Protein AF-A0A1F5BBC6-F1 (afdb_monomer)

Sequence (63 aa):
MEKAKKILTDLYHYVLATPDDYIKPFPRGDSKERRAADFIAGMTDLYALALFEKLFFPQSWRS

Structure (mmCIF, N/CA/C/O backbone):
data_AF-A0A1F5BBC6-F1
#
_entry.id   AF-A0A1F5BBC6-F1
#
loop_
_atom_site.group_PDB
_atom_site.id
_atom_site.type_symbol
_atom_site.label_atom_id
_atom_site.label_alt_id
_atom_site.label_comp_id
_atom_site.label_asym_id
_atom_site.label_entity_id
_atom_site.label_seq_id
_atom_site.pdbx_PDB_ins_code
_atom_site.Cartn_x
_atom_site.Cartn_y
_atom_site.Cartn_z
_atom_site.occupancy
_atom_site.B_iso_or_equiv
_atom_site.auth_seq_id
_atom_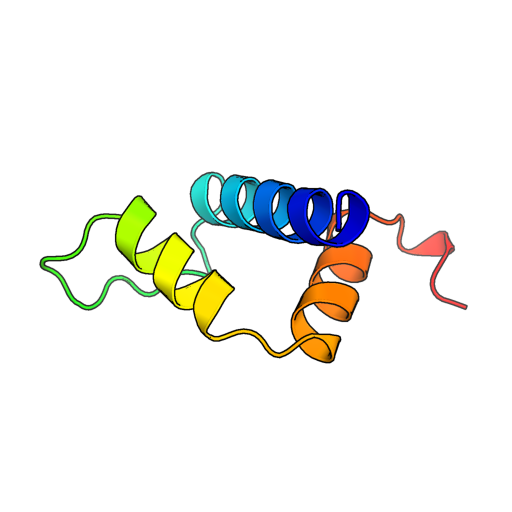site.auth_comp_id
_atom_site.auth_asym_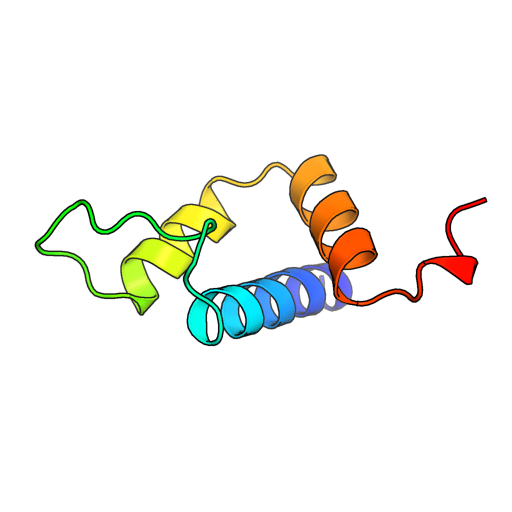id
_atom_site.auth_atom_id
_atom_site.pdbx_PDB_model_num
ATOM 1 N N . MET A 1 1 ? 2.635 14.474 8.731 1.00 64.31 1 MET A N 1
ATOM 2 C CA . MET A 1 1 ? 1.335 14.105 8.131 1.00 64.31 1 MET A CA 1
ATOM 3 C C . MET A 1 1 ? 1.441 13.957 6.616 1.00 64.31 1 MET A C 1
ATOM 5 O O . MET A 1 1 ? 1.294 12.840 6.143 1.00 64.31 1 MET A O 1
ATOM 9 N N . GLU A 1 2 ? 1.800 15.006 5.864 1.00 86.69 2 GLU A N 1
ATOM 10 C CA . GLU A 1 2 ? 1.826 14.957 4.383 1.00 86.69 2 GLU A CA 1
ATOM 11 C C . GLU A 1 2 ? 2.688 13.836 3.778 1.00 86.69 2 GLU A C 1
ATOM 13 O O . GLU A 1 2 ? 2.257 13.160 2.848 1.00 86.69 2 GLU A O 1
ATOM 18 N N . LYS A 1 3 ? 3.878 13.569 4.338 1.00 87.94 3 LYS A N 1
ATOM 19 C CA . LYS A 1 3 ? 4.757 12.489 3.850 1.00 87.94 3 LYS A CA 1
ATOM 20 C C . LYS A 1 3 ? 4.135 11.099 4.006 1.00 87.94 3 LYS A C 1
ATOM 22 O O . LYS A 1 3 ? 4.136 10.329 3.057 1.00 87.94 3 LYS A O 1
ATOM 27 N N . ALA A 1 4 ? 3.578 10.801 5.181 1.00 91.50 4 ALA A N 1
ATOM 28 C CA . ALA A 1 4 ? 2.929 9.518 5.449 1.00 91.50 4 ALA A CA 1
ATOM 29 C C . ALA A 1 4 ? 1.715 9.316 4.533 1.00 91.50 4 ALA A C 1
ATOM 31 O O . ALA A 1 4 ? 1.573 8.266 3.915 1.00 91.50 4 ALA A O 1
ATOM 32 N N . LYS A 1 5 ? 0.896 10.363 4.360 1.00 94.50 5 LYS A N 1
ATOM 33 C CA . LYS A 1 5 ? -0.234 10.341 3.427 1.00 94.50 5 LYS A CA 1
ATOM 34 C C . LYS A 1 5 ? 0.226 10.051 1.999 1.00 94.50 5 LYS A C 1
ATOM 36 O O . LYS A 1 5 ? -0.374 9.216 1.336 1.00 94.50 5 LYS A O 1
ATOM 41 N N . LYS A 1 6 ? 1.304 10.694 1.539 1.00 95.25 6 LYS A N 1
ATOM 42 C CA . LYS A 1 6 ? 1.865 10.436 0.209 1.00 95.25 6 LYS A CA 1
ATOM 43 C C . LYS A 1 6 ? 2.332 8.987 0.049 1.00 95.25 6 LYS A C 1
ATOM 45 O O . LYS A 1 6 ? 1.959 8.362 -0.933 1.00 95.25 6 LYS A O 1
ATOM 50 N N . ILE A 1 7 ? 3.080 8.455 1.018 1.00 96.12 7 ILE A N 1
ATOM 51 C CA . ILE A 1 7 ? 3.567 7.066 0.991 1.00 96.12 7 ILE A CA 1
ATOM 52 C C . ILE A 1 7 ? 2.397 6.088 0.856 1.00 96.12 7 ILE A C 1
ATOM 54 O O . ILE A 1 7 ? 2.398 5.252 -0.043 1.00 96.12 7 ILE A O 1
ATOM 58 N N . LEU A 1 8 ? 1.377 6.218 1.708 1.00 96.50 8 LEU A N 1
ATOM 59 C CA . LEU A 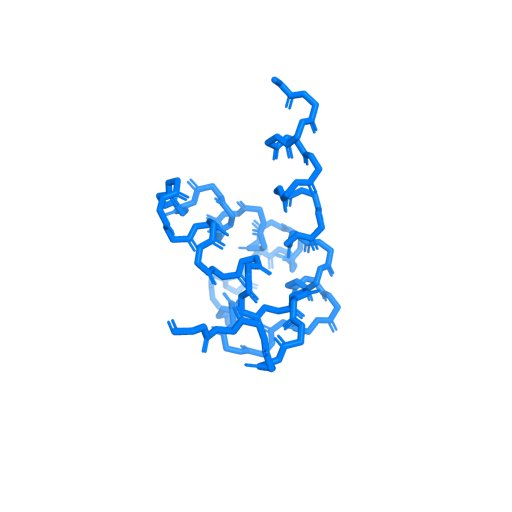1 8 ? 0.225 5.315 1.689 1.00 96.50 8 LEU A CA 1
ATOM 60 C C . LEU A 1 8 ? -0.591 5.449 0.397 1.00 96.50 8 LEU A C 1
ATOM 62 O O . LEU A 1 8 ? -1.014 4.439 -0.156 1.00 96.50 8 LEU A O 1
ATOM 66 N N . THR A 1 9 ? -0.778 6.670 -0.113 1.00 96.62 9 THR A N 1
ATOM 67 C CA . THR A 1 9 ? -1.483 6.912 -1.382 1.00 96.62 9 THR A CA 1
ATOM 68 C C . THR A 1 9 ? -0.735 6.308 -2.570 1.00 96.62 9 THR A C 1
ATOM 70 O O . THR A 1 9 ? -1.345 5.629 -3.395 1.00 96.62 9 THR A O 1
ATOM 73 N N . ASP A 1 10 ? 0.581 6.505 -2.653 1.00 96.88 10 ASP A N 1
ATOM 74 C CA . ASP A 1 10 ? 1.399 5.957 -3.737 1.00 96.88 10 ASP A CA 1
ATOM 75 C C . ASP A 1 10 ? 1.402 4.416 -3.694 1.00 96.88 10 ASP A C 1
ATOM 77 O O . ASP A 1 10 ? 1.213 3.768 -4.726 1.00 96.88 10 ASP A O 1
ATOM 81 N N . LEU A 1 11 ? 1.530 3.822 -2.499 1.00 96.62 11 LEU A N 1
ATOM 82 C CA . LEU A 1 11 ? 1.422 2.371 -2.305 1.00 96.62 11 LEU A CA 1
ATOM 83 C C . LEU A 1 11 ? 0.041 1.843 -2.702 1.00 96.62 11 LEU A C 1
ATOM 85 O O . LEU A 1 11 ? -0.045 0.847 -3.415 1.00 96.62 11 LEU A O 1
ATOM 89 N N . TYR A 1 12 ? -1.032 2.517 -2.287 1.00 96.81 12 TYR A N 1
ATOM 90 C CA . TYR A 1 12 ? -2.399 2.138 -2.641 1.00 96.81 12 TYR A CA 1
ATOM 91 C C . TYR A 1 12 ? -2.607 2.121 -4.160 1.00 96.81 12 TYR A C 1
ATOM 93 O O . TYR A 1 12 ? -3.120 1.143 -4.708 1.00 96.81 12 TYR A O 1
ATOM 101 N N . HIS A 1 13 ? -2.168 3.172 -4.856 1.00 96.19 13 HIS A N 1
ATOM 102 C CA . HIS A 1 13 ? -2.280 3.247 -6.311 1.00 96.19 13 HIS A CA 1
ATOM 103 C C . HIS A 1 13 ? -1.440 2.185 -7.017 1.00 96.19 13 HIS A C 1
ATOM 105 O O . HIS A 1 13 ? -1.915 1.583 -7.981 1.00 96.19 13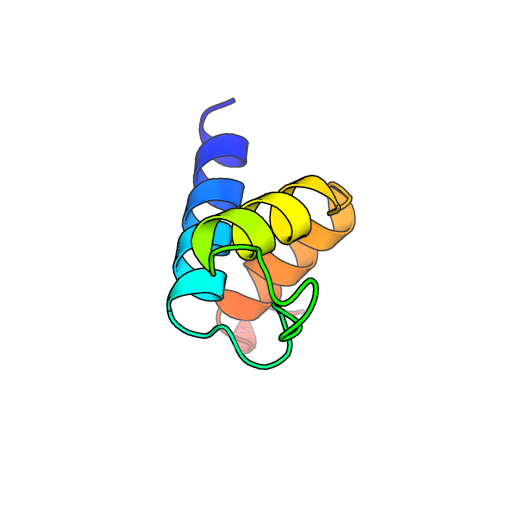 HIS A O 1
ATOM 111 N N . TYR A 1 14 ? -0.227 1.918 -6.530 1.00 95.44 14 TYR A N 1
ATOM 112 C CA . TYR A 1 14 ? 0.619 0.869 -7.089 1.00 95.44 14 TYR A CA 1
ATOM 113 C C . TYR A 1 14 ? -0.024 -0.514 -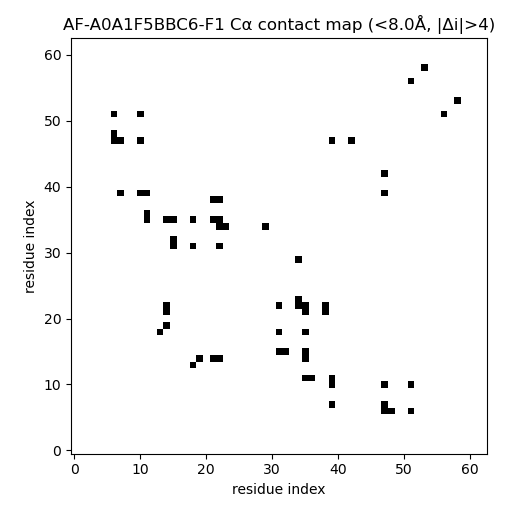6.944 1.00 95.44 14 TYR A C 1
ATOM 115 O O . TYR A 1 14 ? -0.131 -1.250 -7.924 1.00 95.44 14 TYR A O 1
ATOM 123 N N . VAL A 1 15 ? -0.505 -0.836 -5.742 1.00 94.19 15 VAL A N 1
ATOM 124 C CA . VAL A 1 15 ? -1.174 -2.105 -5.429 1.00 94.19 15 VAL A CA 1
ATOM 125 C C . VAL A 1 15 ? -2.451 -2.275 -6.256 1.00 94.19 15 VAL A C 1
ATOM 127 O O . VAL A 1 15 ? -2.731 -3.366 -6.738 1.00 94.19 15 VAL A O 1
ATOM 130 N N . LEU A 1 16 ? -3.209 -1.205 -6.501 1.00 93.06 16 LEU A N 1
ATOM 131 C CA . LEU A 1 16 ? -4.369 -1.259 -7.392 1.00 93.06 16 LEU A CA 1
ATOM 132 C C . LEU A 1 16 ? -4.012 -1.500 -8.861 1.00 93.06 16 LEU A C 1
ATOM 134 O O . LEU A 1 16 ? -4.719 -2.243 -9.545 1.00 93.06 16 LEU A O 1
ATOM 138 N N . ALA A 1 17 ? -2.952 -0.855 -9.348 1.00 92.62 17 ALA A N 1
ATOM 139 C CA . ALA A 1 17 ? -2.492 -0.999 -10.727 1.00 92.62 17 ALA A CA 1
ATOM 140 C C . ALA A 1 17 ? -1.838 -2.368 -10.976 1.00 92.62 17 ALA A C 1
ATOM 142 O O . ALA A 1 17 ? -1.976 -2.928 -12.062 1.00 92.62 17 ALA A O 1
ATOM 143 N N . THR A 1 18 ? -1.174 -2.915 -9.955 1.00 89.00 18 THR A N 1
ATOM 144 C CA . THR A 1 18 ? -0.448 -4.190 -9.999 1.00 89.00 18 THR A CA 1
ATOM 145 C C . THR A 1 18 ? -0.929 -5.096 -8.858 1.00 89.00 18 THR 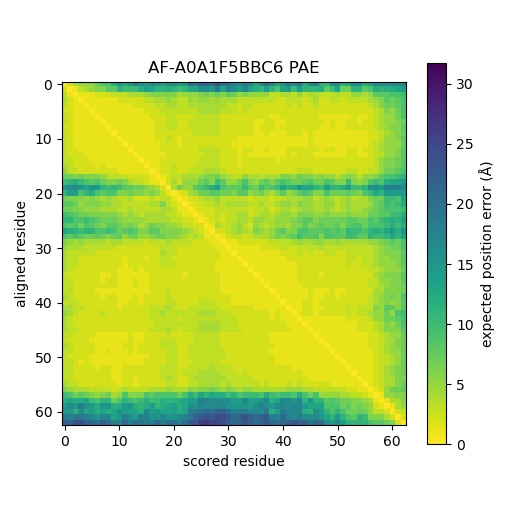A C 1
ATOM 147 O O . THR A 1 18 ? -0.200 -5.314 -7.893 1.00 89.00 18 THR A O 1
ATOM 150 N N . PRO A 1 19 ? -2.172 -5.614 -8.924 1.00 77.62 19 PRO A N 1
ATOM 151 C CA . PRO A 1 19 ? -2.807 -6.309 -7.801 1.00 77.62 19 PRO A CA 1
ATOM 152 C C . PRO A 1 19 ? -2.187 -7.658 -7.433 1.00 77.62 19 PRO A C 1
ATOM 154 O O . PRO A 1 19 ? -2.554 -8.179 -6.391 1.00 77.62 19 PRO A O 1
ATOM 157 N N . ASP A 1 20 ? -1.267 -8.161 -8.259 1.00 80.44 20 ASP A N 1
ATOM 158 C CA . ASP A 1 20 ? -0.574 -9.458 -8.250 1.00 80.44 20 ASP A CA 1
ATOM 159 C C . ASP A 1 20 ? -0.429 -10.135 -6.861 1.00 80.44 20 ASP A C 1
ATOM 161 O O . ASP A 1 20 ? -1.409 -10.636 -6.309 1.00 80.44 20 ASP A O 1
ATOM 165 N N . ASP A 1 21 ? 0.762 -10.149 -6.255 1.00 80.56 21 ASP A N 1
ATOM 166 C CA . ASP A 1 21 ? 1.001 -10.780 -4.945 1.00 80.56 21 ASP A CA 1
ATOM 167 C C . ASP A 1 21 ? 0.470 -9.956 -3.755 1.00 80.56 21 ASP A C 1
ATOM 169 O O . ASP A 1 21 ? 0.480 -10.418 -2.610 1.00 80.56 21 ASP A O 1
ATOM 173 N N . TYR A 1 22 ? 0.011 -8.725 -3.998 1.00 86.69 22 TYR A N 1
ATOM 174 C CA . TYR A 1 22 ? -0.407 -7.796 -2.945 1.00 86.69 22 TYR A CA 1
ATOM 175 C C . TYR A 1 22 ? -1.867 -7.982 -2.534 1.00 86.69 22 TYR A C 1
ATOM 177 O O . TYR A 1 22 ? -2.199 -7.836 -1.356 1.00 86.69 22 TYR A O 1
ATOM 185 N N . ILE A 1 23 ? -2.748 -8.314 -3.483 1.00 88.12 23 ILE A N 1
ATOM 186 C CA . ILE A 1 23 ? -4.183 -8.441 -3.235 1.00 88.12 23 ILE A CA 1
ATOM 187 C C . ILE A 1 23 ? -4.646 -9.847 -3.594 1.00 88.12 23 ILE A C 1
ATOM 189 O O . ILE A 1 23 ? -4.766 -10.227 -4.756 1.00 88.12 23 ILE A O 1
ATOM 193 N N . LYS A 1 24 ? -5.026 -10.614 -2.575 1.00 86.88 24 LYS A N 1
ATOM 194 C CA . LYS A 1 24 ? -5.593 -11.946 -2.787 1.00 86.88 24 LYS A CA 1
ATOM 195 C C . LYS A 1 24 ? -6.990 -11.846 -3.423 1.00 86.88 24 LYS A C 1
ATOM 197 O O . LYS A 1 24 ? -7.727 -10.899 -3.146 1.00 86.88 24 LYS A O 1
ATOM 202 N N . PRO A 1 25 ? -7.428 -12.842 -4.217 1.00 85.00 25 PRO A N 1
ATOM 203 C CA . PRO A 1 25 ? -8.759 -12.845 -4.839 1.00 85.00 25 PRO A CA 1
ATOM 204 C C . PRO A 1 25 ? -9.908 -13.099 -3.843 1.00 85.00 25 PRO A C 1
ATOM 206 O O . PRO A 1 25 ? -11.054 -13.307 -4.243 1.00 85.00 25 PRO A O 1
ATOM 209 N N . PHE A 1 26 ? -9.616 -13.112 -2.543 1.00 84.19 26 PHE A N 1
ATOM 210 C CA . PHE A 1 26 ? -10.567 -13.311 -1.461 1.00 84.19 26 PHE A CA 1
ATOM 211 C C . PHE A 1 26 ? -10.454 -12.178 -0.430 1.00 84.19 26 PHE A C 1
ATOM 213 O O . PHE A 1 26 ? -9.347 -11.688 -0.210 1.00 84.19 26 PHE A O 1
ATOM 220 N N . PRO A 1 27 ? -11.569 -11.787 0.212 1.00 87.38 27 PRO A N 1
ATOM 221 C CA . PRO A 1 27 ? -12.929 -12.318 0.043 1.00 87.38 27 PRO A CA 1
ATOM 222 C C . PRO A 1 27 ? -13.506 -12.035 -1.355 1.00 87.38 27 PRO A C 1
ATOM 224 O O . PRO A 1 27 ? -13.248 -10.985 -1.939 1.00 87.38 27 PRO A O 1
ATOM 227 N N . ARG A 1 28 ? -14.253 -12.993 -1.931 1.00 81.69 28 ARG A N 1
ATOM 228 C CA . ARG A 1 28 ? -14.742 -12.905 -3.328 1.00 81.69 28 ARG A CA 1
ATOM 229 C C . ARG A 1 28 ? -15.785 -11.801 -3.547 1.00 81.69 28 ARG A C 1
ATOM 231 O O . ARG A 1 28 ? -16.008 -11.419 -4.688 1.00 81.69 28 ARG A O 1
ATOM 238 N N . GLY A 1 29 ? -16.412 -11.309 -2.476 1.00 88.56 29 GLY A N 1
ATOM 239 C CA . GLY A 1 29 ? -17.398 -10.226 -2.528 1.00 88.56 29 GLY A CA 1
ATOM 240 C C . GLY A 1 29 ? -16.794 -8.822 -2.524 1.00 88.56 29 GLY A C 1
ATOM 241 O O . GLY A 1 29 ? -17.480 -7.873 -2.890 1.00 88.56 29 GLY A O 1
ATOM 242 N N . ASP A 1 30 ? -15.521 -8.684 -2.153 1.00 93.25 30 ASP A N 1
ATOM 243 C CA . ASP A 1 30 ? -14.903 -7.370 -2.027 1.00 93.25 30 ASP A CA 1
ATOM 244 C C . ASP A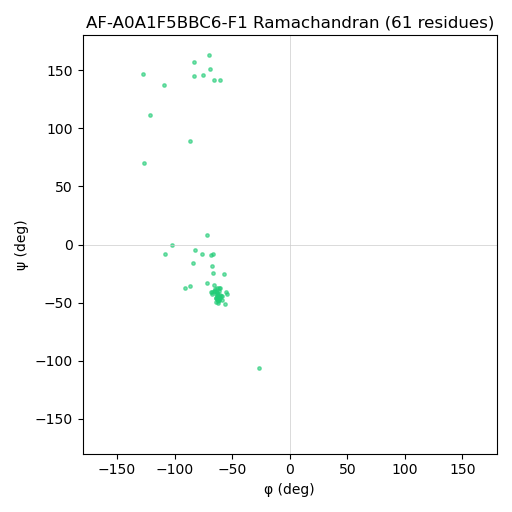 1 30 ? -14.403 -6.854 -3.376 1.00 93.25 30 ASP A C 1
ATOM 246 O O . ASP A 1 30 ? -13.901 -7.606 -4.224 1.00 93.25 30 ASP A O 1
ATOM 250 N N . SER A 1 31 ? -14.507 -5.539 -3.566 1.00 93.06 31 SER A N 1
ATOM 251 C CA . SER A 1 31 ? -13.903 -4.867 -4.712 1.00 93.06 31 SER A CA 1
ATOM 252 C C . SER A 1 31 ? -12.372 -4.857 -4.590 1.00 93.06 31 SER A C 1
ATOM 254 O O . SER A 1 31 ? -11.807 -5.080 -3.514 1.00 93.06 31 SER A O 1
ATOM 256 N N . LYS A 1 32 ? -11.667 -4.598 -5.696 1.00 91.62 32 LYS A N 1
ATOM 257 C CA . LYS A 1 32 ? -10.196 -4.504 -5.670 1.00 91.62 32 LYS A CA 1
ATOM 258 C C . LYS A 1 32 ? -9.730 -3.337 -4.798 1.00 91.62 32 LYS A C 1
ATOM 260 O O . LYS A 1 32 ? -8.763 -3.487 -4.065 1.00 91.62 32 LYS A O 1
ATOM 265 N N . GLU A 1 33 ? -10.457 -2.226 -4.831 1.00 94.44 33 GLU A N 1
ATOM 266 C CA . GLU A 1 33 ? -10.255 -1.027 -4.012 1.00 94.44 33 GLU A CA 1
ATOM 267 C C . GLU A 1 33 ? -10.391 -1.343 -2.531 1.00 94.44 33 GLU A C 1
ATOM 269 O O . GLU A 1 33 ? -9.528 -0.963 -1.743 1.00 94.44 33 GLU A O 1
ATOM 274 N N . ARG A 1 34 ? -11.432 -2.096 -2.156 1.00 94.62 34 ARG A N 1
ATOM 275 C CA . ARG A 1 34 ? -11.633 -2.504 -0.767 1.00 94.62 34 ARG A CA 1
ATOM 276 C C . ARG A 1 34 ? -10.480 -3.374 -0.279 1.00 94.62 34 ARG A C 1
ATOM 278 O O . ARG A 1 34 ? -9.873 -3.057 0.737 1.00 94.62 34 ARG A O 1
ATOM 285 N N . ARG A 1 35 ? -10.121 -4.406 -1.046 1.00 94.12 35 ARG A N 1
ATOM 286 C CA . ARG A 1 35 ? -9.021 -5.303 -0.669 1.00 94.12 35 ARG A CA 1
ATOM 287 C C . ARG A 1 35 ? -7.657 -4.602 -0.665 1.00 94.12 35 ARG A C 1
ATOM 289 O O . ARG A 1 35 ? -6.830 -4.909 0.185 1.00 94.12 35 ARG A O 1
ATOM 296 N N . ALA A 1 36 ? -7.423 -3.646 -1.567 1.00 94.44 36 ALA A N 1
ATOM 297 C C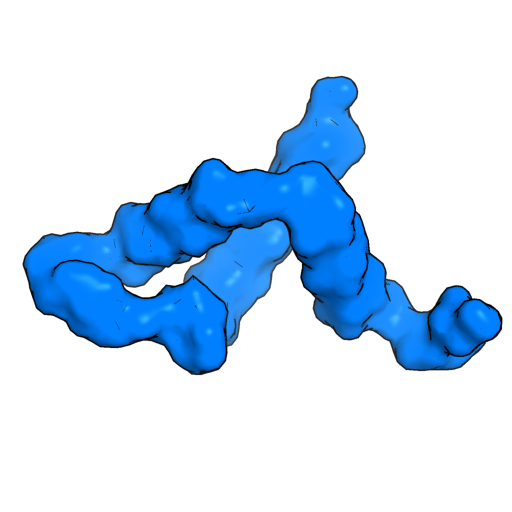A . ALA A 1 36 ? -6.231 -2.800 -1.538 1.00 94.44 36 ALA A CA 1
ATOM 298 C C . ALA A 1 36 ? -6.200 -1.935 -0.273 1.00 94.44 36 ALA A C 1
ATOM 300 O O . ALA A 1 36 ? -5.176 -1.876 0.399 1.00 94.44 36 ALA A O 1
ATOM 301 N N . ALA A 1 37 ? -7.318 -1.296 0.082 1.00 94.88 37 ALA A N 1
ATOM 302 C CA . ALA A 1 37 ? -7.413 -0.487 1.293 1.00 94.88 37 ALA A CA 1
ATOM 303 C C . ALA A 1 37 ? -7.159 -1.328 2.552 1.00 94.88 37 ALA A C 1
ATOM 305 O O . ALA A 1 37 ? -6.391 -0.902 3.410 1.00 94.88 37 ALA A O 1
ATOM 306 N N . ASP A 1 38 ? -7.728 -2.533 2.625 1.00 94.50 38 ASP A N 1
ATOM 307 C CA . ASP A 1 38 ? -7.507 -3.461 3.738 1.00 94.50 38 ASP A CA 1
ATOM 308 C C . ASP A 1 38 ? -6.039 -3.925 3.809 1.00 94.50 38 ASP A C 1
ATOM 310 O O . ASP A 1 38 ? -5.468 -4.004 4.896 1.00 94.50 38 ASP A O 1
ATOM 314 N N . PHE A 1 39 ? -5.392 -4.160 2.660 1.00 94.50 39 PHE A N 1
ATOM 315 C CA . PHE A 1 39 ? -3.960 -4.467 2.599 1.00 94.50 39 PHE A CA 1
ATOM 316 C C . PHE A 1 39 ? -3.100 -3.314 3.135 1.00 94.50 39 PHE A C 1
ATOM 318 O O . PHE A 1 39 ? -2.237 -3.549 3.979 1.00 94.50 39 PHE A O 1
ATOM 325 N N . ILE A 1 40 ? -3.356 -2.074 2.698 1.00 95.75 40 ILE A N 1
ATOM 326 C CA . ILE A 1 40 ? -2.644 -0.881 3.188 1.00 95.75 40 ILE A CA 1
ATOM 327 C C . ILE A 1 40 ? -2.895 -0.673 4.689 1.00 95.75 40 ILE A C 1
ATOM 329 O O . ILE A 1 40 ? -1.955 -0.415 5.436 1.00 95.75 40 ILE A O 1
ATOM 333 N N . ALA A 1 41 ? -4.142 -0.818 5.146 1.00 95.31 41 ALA A N 1
ATOM 334 C CA . ALA A 1 41 ? -4.516 -0.653 6.551 1.00 95.31 41 ALA A CA 1
ATOM 335 C C . ALA A 1 41 ? -3.921 -1.738 7.466 1.00 95.31 41 ALA A C 1
ATOM 337 O O . ALA A 1 41 ? -3.742 -1.501 8.658 1.00 95.31 41 ALA A O 1
ATOM 338 N N . GLY A 1 42 ? -3.606 -2.915 6.916 1.00 94.88 42 GLY A N 1
ATOM 339 C CA . GLY A 1 42 ? -2.942 -4.007 7.626 1.00 94.88 42 GLY A CA 1
ATOM 340 C C . GLY A 1 42 ? -1.417 -3.883 7.717 1.00 94.88 42 GLY A C 1
ATOM 341 O O . GLY A 1 42 ? -0.784 -4.731 8.349 1.00 94.88 42 GLY A O 1
ATOM 342 N N . MET A 1 43 ? -0.804 -2.873 7.090 1.00 95.50 43 MET A N 1
ATOM 343 C CA . MET A 1 43 ? 0.646 -2.673 7.147 1.00 95.50 43 MET A CA 1
ATOM 344 C C . MET A 1 43 ? 1.090 -2.105 8.496 1.00 95.50 43 MET A C 1
ATOM 346 O O . MET A 1 43 ? 0.428 -1.259 9.090 1.00 95.50 43 MET A O 1
ATOM 350 N N . THR A 1 44 ? 2.279 -2.507 8.941 1.00 96.81 44 THR A N 1
ATOM 351 C CA . THR A 1 44 ? 3.019 -1.754 9.959 1.00 96.81 44 THR A CA 1
ATOM 352 C C . THR A 1 44 ? 3.787 -0.608 9.302 1.00 96.81 44 THR A C 1
ATOM 354 O O . THR A 1 44 ? 4.138 -0.695 8.122 1.00 96.81 44 THR A O 1
ATOM 357 N N . ASP A 1 45 ? 4.125 0.433 10.067 1.00 94.69 45 ASP A N 1
ATOM 358 C CA . ASP A 1 45 ? 4.919 1.564 9.562 1.00 94.69 45 ASP A CA 1
ATOM 359 C C . ASP A 1 45 ? 6.241 1.105 8.922 1.00 94.69 45 ASP A C 1
ATOM 361 O O . ASP A 1 45 ? 6.610 1.560 7.839 1.00 94.69 45 ASP A O 1
ATOM 365 N N . LEU A 1 46 ? 6.929 0.146 9.555 1.00 96.00 46 LEU A N 1
ATOM 366 C CA . LEU A 1 46 ? 8.182 -0.415 9.045 1.00 96.00 46 LEU A CA 1
ATOM 367 C C . LEU A 1 46 ? 7.982 -1.135 7.707 1.00 96.00 46 LEU A C 1
ATOM 369 O O . LEU A 1 46 ? 8.795 -0.987 6.797 1.00 96.00 46 LEU A O 1
ATOM 373 N N . TYR A 1 47 ? 6.898 -1.903 7.578 1.00 96.06 47 TYR A N 1
ATOM 374 C CA . TYR A 1 47 ? 6.596 -2.605 6.337 1.00 96.06 47 TYR A CA 1
ATOM 375 C C . TYR A 1 47 ? 6.239 -1.631 5.210 1.00 96.06 47 TYR A C 1
ATOM 377 O O . TYR A 1 47 ? 6.741 -1.783 4.097 1.00 96.06 47 TYR A O 1
ATOM 385 N N . ALA A 1 48 ? 5.432 -0.605 5.498 1.00 96.62 48 ALA A N 1
ATOM 386 C CA . ALA A 1 48 ? 5.069 0.418 4.522 1.00 96.62 48 ALA A CA 1
ATOM 387 C C . ALA A 1 48 ? 6.308 1.161 3.995 1.00 96.62 48 ALA A C 1
ATOM 389 O O . ALA A 1 48 ? 6.451 1.332 2.785 1.00 96.62 48 ALA A O 1
ATOM 390 N N . LEU A 1 49 ? 7.237 1.539 4.882 1.00 95.69 49 LEU A N 1
ATOM 391 C CA . LEU A 1 49 ? 8.496 2.182 4.493 1.00 95.69 49 LEU A CA 1
ATOM 392 C C . LEU A 1 49 ? 9.374 1.260 3.641 1.00 95.69 49 LEU A C 1
ATOM 394 O O . LEU A 1 49 ? 9.789 1.655 2.553 1.00 95.69 49 LEU A O 1
ATOM 398 N N . ALA A 1 50 ? 9.592 0.018 4.080 1.00 95.25 50 ALA A N 1
ATOM 399 C CA . ALA A 1 50 ? 10.411 -0.945 3.346 1.00 95.25 50 ALA A CA 1
ATOM 400 C C . ALA A 1 50 ? 9.831 -1.261 1.958 1.00 95.25 50 ALA A C 1
ATOM 402 O O . ALA A 1 50 ? 10.567 -1.371 0.976 1.00 95.25 50 ALA A O 1
ATOM 403 N N . LEU A 1 51 ? 8.506 -1.389 1.853 1.00 94.94 51 LEU A N 1
ATOM 404 C CA . LEU A 1 51 ? 7.836 -1.617 0.577 1.00 94.94 51 LEU A CA 1
ATOM 405 C C . LEU A 1 51 ? 7.924 -0.384 -0.330 1.00 94.94 51 LEU A C 1
ATOM 407 O O . LEU A 1 51 ? 8.190 -0.525 -1.523 1.00 94.94 51 LEU A O 1
ATOM 411 N N . PHE A 1 52 ? 7.757 0.817 0.223 1.00 95.44 52 PHE A N 1
ATOM 412 C CA . PHE A 1 52 ? 7.884 2.063 -0.528 1.00 95.44 52 PHE A CA 1
ATOM 413 C C . PHE A 1 52 ? 9.303 2.246 -1.084 1.00 95.44 52 PHE A C 1
ATOM 415 O O . PHE A 1 52 ? 9.476 2.475 -2.281 1.00 95.44 52 PHE A O 1
ATOM 422 N N . GLU A 1 53 ? 10.330 2.046 -0.260 1.00 94.25 53 GLU A N 1
ATOM 423 C CA . GLU A 1 53 ? 11.725 2.028 -0.713 1.00 94.25 53 GLU A CA 1
ATOM 424 C C . GLU A 1 53 ? 11.970 0.926 -1.747 1.00 94.25 53 GLU A C 1
ATOM 426 O O . GLU A 1 53 ? 12.706 1.115 -2.718 1.00 94.25 53 GLU A O 1
ATOM 431 N N . LYS A 1 54 ? 11.329 -0.237 -1.584 1.00 92.44 54 LYS A N 1
ATOM 432 C CA . LYS A 1 54 ? 11.489 -1.336 -2.532 1.00 92.44 54 LYS A CA 1
ATOM 433 C C . LYS A 1 54 ? 10.992 -0.980 -3.935 1.00 92.44 54 LYS A C 1
ATOM 435 O O . LYS A 1 54 ? 11.621 -1.377 -4.918 1.00 92.44 54 LYS A O 1
ATOM 440 N N . LEU A 1 55 ? 9.858 -0.289 -4.000 1.00 92.56 55 LEU A N 1
ATOM 441 C CA . LEU A 1 55 ? 9.108 -0.033 -5.227 1.00 92.56 55 LEU A CA 1
ATOM 442 C C . LEU A 1 55 ? 9.499 1.270 -5.924 1.00 92.56 55 LEU A C 1
ATOM 444 O O . LEU A 1 55 ? 9.526 1.315 -7.151 1.00 92.56 55 LEU A O 1
ATOM 448 N N . PHE A 1 56 ? 9.789 2.321 -5.158 1.00 92.44 56 PHE A N 1
ATOM 449 C CA . PHE A 1 56 ? 9.942 3.674 -5.698 1.00 92.44 56 PHE A CA 1
ATOM 450 C C . PHE A 1 56 ? 11.389 4.174 -5.714 1.00 92.44 56 PHE A C 1
ATOM 452 O O . PHE A 1 56 ? 11.652 5.226 -6.295 1.00 92.44 56 PHE A O 1
ATOM 459 N N . PHE A 1 57 ? 12.333 3.440 -5.112 1.00 89.31 57 PHE A N 1
ATOM 460 C CA . PHE A 1 57 ? 13.748 3.812 -5.105 1.00 89.31 57 PHE A CA 1
ATOM 461 C C . PHE A 1 57 ? 14.549 2.862 -6.006 1.00 89.31 57 PHE A C 1
ATOM 463 O O . PHE A 1 57 ? 14.341 1.644 -5.970 1.00 89.31 57 PHE A O 1
ATOM 470 N N . PRO A 1 58 ? 15.489 3.385 -6.812 1.00 86.00 58 PRO A N 1
ATOM 471 C CA . PRO A 1 58 ? 16.388 2.556 -7.597 1.00 86.00 58 PRO A CA 1
ATOM 472 C C . PRO A 1 58 ? 17.229 1.653 -6.685 1.00 86.00 58 PRO A C 1
ATOM 474 O O . PRO A 1 58 ? 17.707 2.065 -5.629 1.00 86.00 58 PRO A O 1
ATOM 477 N N . GLN A 1 59 ? 17.450 0.412 -7.127 1.00 70.69 59 GLN A N 1
ATOM 478 C CA . GLN A 1 59 ? 18.207 -0.603 -6.376 1.00 70.69 59 GLN A CA 1
ATOM 479 C C . GLN A 1 59 ? 19.633 -0.139 -6.028 1.00 70.69 59 GLN A C 1
ATOM 481 O O . GLN A 1 59 ? 20.190 -0.576 -5.029 1.00 70.69 59 GLN A O 1
ATOM 486 N N . SER A 1 60 ? 20.198 0.789 -6.807 1.00 72.31 60 SER A N 1
ATOM 487 C CA . SER A 1 60 ? 21.520 1.388 -6.589 1.00 72.31 60 SER A CA 1
ATOM 488 C C . SER A 1 60 ? 21.637 2.263 -5.335 1.00 72.31 60 SER A C 1
ATOM 490 O O . SER A 1 60 ? 22.736 2.709 -5.027 1.00 72.31 60 SER A O 1
ATOM 492 N N . TRP A 1 61 ? 20.536 2.557 -4.637 1.00 68.56 61 TRP A N 1
ATOM 493 C CA . TRP A 1 61 ? 20.540 3.337 -3.391 1.00 68.56 61 TRP A CA 1
ATOM 494 C C . TRP A 1 61 ? 20.394 2.489 -2.122 1.00 68.56 61 TRP A C 1
ATOM 496 O O . TRP A 1 61 ? 20.400 3.046 -1.027 1.00 68.56 61 TRP A O 1
ATOM 506 N N . ARG A 1 62 ? 20.279 1.159 -2.240 1.00 59.16 62 ARG A N 1
ATOM 507 C CA . ARG A 1 62 ? 20.320 0.257 -1.081 1.00 59.16 62 ARG A CA 1
ATOM 508 C C . ARG A 1 62 ? 21.779 -0.088 -0.776 1.00 59.16 62 ARG A C 1
ATOM 510 O O . ARG A 1 62 ? 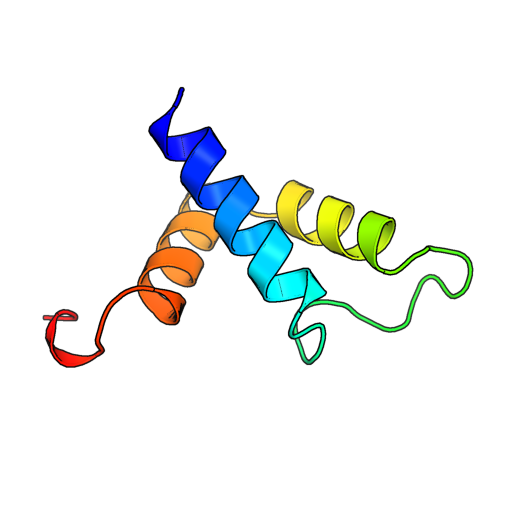22.317 -1.023 -1.362 1.00 59.16 62 ARG A O 1
ATOM 517 N N . SER A 1 63 ? 22.409 0.738 0.059 1.00 58.75 63 SER A N 1
ATOM 518 C CA . SER A 1 63 ? 23.753 0.514 0.616 1.00 58.75 63 SER A CA 1
ATOM 519 C C . SER A 1 63 ? 23.757 -0.579 1.677 1.00 58.75 63 SER A C 1
ATOM 521 O O . SER A 1 63 ? 22.773 -0.638 2.449 1.00 58.75 63 SER A O 1
#

Radius of gyration: 12.48 Å; Cα contacts (8 Å, |Δi|>4): 33; chains: 1; bounding box: 41×28×21 Å

Mean predicted aligned error: 4.43 Å

Nearest PDB structures (foldseek):
  8xa7-assembly1_F  TM=4.517E-01  e=8.365E+00  Bacillus
  4ylo-assembly2_K  TM=4.120E-01  e=8.365E+00  Escherichia coli
  6utv-assembly1_EEE  TM=4.005E-01  e=9.488E+00  Escherichia coli K-12

Foldseek 3Di:
DVVVVVLLVVQLVVCLVVVDPQFDCPPVPDDSSRRSVVSSVPDDPVRSVVVSCVPPPPPVPPD

pLDDT: mean 89.62, std 9.15, range [58.75, 96.88]

Solvent-accessible surface area (backbone atoms only — not comparable to full-atom values): 3892 Å² total; per-residue (Å²): 110,71,66,62,53,48,54,54,52,52,48,44,53,47,39,63,76,53,37,67,96,70,40,68,84,62,68,78,85,57,53,70,67,55,46,34,49,53,47,62,71,69,51,50,73,68,54,50,49,54,49,46,51,65,74,77,42,66,76,90,72,71,127

Secondary structure (DSSP, 8-state):
-HHHHHHHHHHHHHHHHS-TTTS-S-STTS-HHHHHHHHHHT--HHHHHHHHHHHHS-GGG--